Protein AF-A0A1G7K5I8-F1 (afdb_monomer_lite)

Sequence (123 aa):
MSKSHCKYGHPMTAENTRVVHPRGHKYPWRQCRTCMDLTADEVADIEAKMEAGSSISDLGLGFAKGMGFETYRKENPGWSGRIEALSVINADKKKAAGMARGRQTRTHCRQGHELTPETFARA

Foldseek 3Di:
DDDQADPVRHGQDPVQWDWDDDPPDPGTDIDGCVQAAADPVLLVLLVVCLVVLHAPVRSPDDPNPVNSVVVVCVVCVVSVVVSVVSNVVSVVVVVVVVVVVVVVPDQADPVGHGDDPVNVPPD

Organism: NCBI:txid1419277

Radius of gyration: 22.75 Å; chains: 1; bounding box: 55×32×60 Å

pLDDT: mean 88.53, std 9.96, range [47.16, 97.25]

Structure (mmCIF, N/CA/C/O backbone):
data_AF-A0A1G7K5I8-F1
#
_entry.id   AF-A0A1G7K5I8-F1
#
loop_
_atom_site.group_PDB
_atom_site.id
_atom_site.type_symbol
_atom_site.label_atom_id
_atom_site.label_alt_id
_atom_site.label_comp_id
_atom_site.label_asym_id
_atom_site.label_entity_id
_atom_site.label_seq_id
_atom_site.pdbx_PDB_ins_code
_atom_site.Cartn_x
_atom_site.Cartn_y
_atom_site.Cartn_z
_atom_site.occupancy
_atom_site.B_iso_or_equiv
_atom_site.auth_seq_id
_atom_site.auth_comp_id
_atom_site.auth_asym_id
_atom_site.auth_atom_id
_atom_site.pdbx_PDB_model_num
ATOM 1 N N . MET A 1 1 ? -28.161 9.874 17.859 1.00 57.66 1 MET A N 1
ATOM 2 C CA . MET A 1 1 ? -28.102 8.396 17.849 1.00 57.66 1 MET A CA 1
ATOM 3 C C . MET A 1 1 ? -26.871 7.955 17.074 1.00 57.66 1 MET A C 1
ATOM 5 O O . MET A 1 1 ? -26.653 8.446 15.971 1.00 57.66 1 MET A O 1
ATOM 9 N N . SER A 1 2 ? -26.029 7.105 17.658 1.00 73.56 2 SER A N 1
ATOM 10 C CA . SER A 1 2 ? -24.878 6.511 16.971 1.00 73.56 2 SER A CA 1
ATOM 11 C C . SER A 1 2 ? -25.369 5.527 15.904 1.00 73.56 2 SER A C 1
ATOM 13 O O . SER A 1 2 ? -26.270 4.732 16.152 1.00 73.56 2 SER A O 1
ATOM 15 N N . LYS A 1 3 ? -24.798 5.583 14.695 1.00 83.31 3 LYS A N 1
ATOM 16 C CA . LYS A 1 3 ? -25.110 4.603 13.644 1.00 83.31 3 LYS A CA 1
ATOM 17 C C . LYS A 1 3 ? -24.681 3.208 14.112 1.00 83.31 3 LYS A C 1
ATOM 19 O O . LYS A 1 3 ? -23.524 3.033 14.503 1.00 83.31 3 LYS A O 1
ATOM 24 N N . SER A 1 4 ? -25.601 2.246 14.048 1.00 93.06 4 SER A N 1
ATOM 25 C CA . SER A 1 4 ? -25.351 0.838 14.385 1.00 93.06 4 SER A CA 1
ATOM 26 C C . SER A 1 4 ? -24.540 0.112 13.313 1.00 93.06 4 SER A C 1
ATOM 28 O O . SER A 1 4 ? -23.832 -0.836 13.633 1.00 93.06 4 SER A O 1
ATOM 30 N N . HIS A 1 5 ? -24.582 0.591 12.066 1.00 94.25 5 HIS A N 1
ATOM 31 C CA . HIS A 1 5 ? -23.889 -0.014 10.930 1.00 94.25 5 HIS A CA 1
ATOM 32 C C . HIS A 1 5 ? -23.101 1.021 10.118 1.00 94.25 5 HIS A C 1
ATOM 34 O O . HIS A 1 5 ? -23.407 2.220 10.121 1.00 94.25 5 HIS A O 1
ATOM 40 N N . CYS A 1 6 ? -22.063 0.560 9.421 1.00 93.31 6 CYS A N 1
ATOM 41 C CA . CYS A 1 6 ? -21.330 1.366 8.451 1.00 93.31 6 CYS A CA 1
ATOM 42 C C . CYS A 1 6 ? -22.108 1.491 7.126 1.00 93.31 6 CYS A C 1
ATOM 44 O O . CYS A 1 6 ? -23.149 0.864 6.940 1.00 93.31 6 CYS A O 1
ATOM 46 N N . LYS A 1 7 ? -21.592 2.283 6.172 1.00 90.44 7 LYS A N 1
ATOM 47 C CA . LYS A 1 7 ? -22.211 2.443 4.838 1.00 90.44 7 LYS A CA 1
ATOM 48 C C . LYS A 1 7 ? -22.350 1.112 4.076 1.00 90.44 7 LYS A C 1
ATOM 50 O O . LYS A 1 7 ? -23.220 0.998 3.225 1.00 90.44 7 LYS A O 1
ATOM 55 N N . TYR A 1 8 ? -21.511 0.131 4.398 1.00 90.44 8 TYR A N 1
ATOM 56 C CA . TYR A 1 8 ? -21.479 -1.194 3.775 1.00 90.44 8 TYR A CA 1
ATOM 57 C C . TYR A 1 8 ? -22.221 -2.263 4.591 1.00 90.44 8 TYR A C 1
ATOM 59 O O . TYR A 1 8 ? -22.106 -3.442 4.292 1.00 90.44 8 TYR A O 1
ATOM 67 N N . GLY A 1 9 ? -22.955 -1.875 5.639 1.00 93.50 9 GLY A N 1
ATOM 68 C CA . GLY A 1 9 ? -23.752 -2.810 6.437 1.00 93.50 9 GLY A CA 1
ATOM 69 C C . GLY A 1 9 ? -22.989 -3.565 7.529 1.00 93.50 9 GLY A C 1
ATOM 70 O O . GLY A 1 9 ? -23.597 -4.373 8.217 1.00 93.50 9 GLY A O 1
ATOM 71 N N . HIS A 1 10 ? -21.698 -3.299 7.760 1.00 94.25 10 HIS A N 1
ATOM 72 C CA . HIS A 1 10 ? -20.975 -3.924 8.876 1.00 94.25 10 HIS A CA 1
ATOM 73 C C . HIS A 1 10 ? -21.405 -3.335 10.226 1.00 94.25 10 HIS A C 1
ATOM 75 O O . HIS A 1 10 ? -21.516 -2.105 10.333 1.00 94.25 10 HIS A O 1
ATOM 81 N N . PRO A 1 11 ? -21.584 -4.165 11.268 1.00 95.44 11 PRO A N 1
ATOM 82 C CA . PRO A 1 11 ? -21.937 -3.688 12.598 1.00 95.44 11 PRO A CA 1
ATOM 83 C C . PRO A 1 11 ? -20.793 -2.854 13.187 1.00 95.44 11 PRO A C 1
ATOM 85 O O . PRO A 1 11 ? -19.633 -3.266 13.197 1.00 95.44 11 PRO A O 1
ATOM 88 N N . MET A 1 12 ? -21.121 -1.662 13.682 1.00 93.25 12 MET A N 1
ATOM 89 C CA . MET A 1 12 ? -20.183 -0.718 14.294 1.00 93.25 12 MET A CA 1
ATOM 90 C C . MET A 1 12 ? -20.068 -0.968 15.807 1.00 93.25 12 MET A C 1
ATOM 92 O O . MET A 1 12 ? -20.485 -0.127 16.613 1.00 93.25 12 MET A O 1
ATOM 96 N N . THR A 1 13 ? -19.509 -2.122 16.183 1.00 94.62 13 THR A N 1
ATOM 97 C CA . THR A 1 13 ? -19.206 -2.497 17.580 1.00 94.62 13 THR A CA 1
ATOM 98 C C . THR A 1 13 ? -17.938 -1.803 18.089 1.00 94.62 13 THR A C 1
ATOM 100 O O . THR A 1 13 ? -17.247 -1.142 17.311 1.00 94.62 13 THR A O 1
ATOM 103 N N . ALA A 1 14 ? -17.613 -1.918 19.379 1.00 90.94 14 ALA A N 1
ATOM 104 C CA . ALA A 1 14 ? -16.374 -1.352 19.921 1.00 90.94 14 ALA A CA 1
ATOM 105 C C . ALA A 1 14 ? -15.127 -1.965 19.253 1.00 90.94 14 ALA A C 1
ATOM 107 O O . ALA A 1 14 ? -14.165 -1.262 18.965 1.00 90.94 14 ALA A O 1
ATOM 108 N N . GLU A 1 15 ? -15.193 -3.249 18.909 1.00 92.44 15 GLU A N 1
ATOM 109 C CA . GLU A 1 15 ? -14.116 -4.020 18.289 1.00 92.44 15 GLU A CA 1
ATOM 110 C C . GLU A 1 15 ? -13.955 -3.675 16.807 1.00 92.44 15 GLU A C 1
ATOM 112 O O . GLU A 1 15 ? -12.831 -3.630 16.315 1.00 92.44 15 GLU A O 1
ATOM 117 N N . ASN A 1 16 ? -15.063 -3.392 16.105 1.00 92.44 16 ASN A N 1
ATOM 118 C CA . ASN A 1 16 ? -15.084 -3.081 14.671 1.00 92.44 16 ASN A CA 1
ATOM 119 C C . ASN A 1 16 ? -15.087 -1.572 14.358 1.00 92.44 16 ASN A C 1
ATOM 121 O O . ASN A 1 16 ? -15.275 -1.155 13.211 1.00 92.44 16 ASN A O 1
ATOM 125 N N . THR A 1 17 ? -14.892 -0.726 15.368 1.00 92.81 17 THR A N 1
ATOM 126 C CA . THR A 1 17 ? -14.868 0.725 15.187 1.00 92.81 17 THR A CA 1
ATOM 127 C C . THR A 1 17 ? -13.541 1.301 15.640 1.00 92.81 17 THR A C 1
ATOM 129 O O . THR A 1 17 ? -13.181 1.218 16.807 1.00 92.81 17 THR A O 1
ATOM 132 N N . ARG A 1 18 ? -12.860 2.001 14.736 1.00 90.12 18 ARG A N 1
ATOM 133 C CA . ARG A 1 18 ? -11.754 2.893 15.079 1.00 90.12 18 ARG A CA 1
ATOM 134 C C . ARG A 1 18 ? -12.260 4.333 15.116 1.00 90.12 18 ARG A C 1
ATOM 136 O O . ARG A 1 18 ? -12.904 4.790 14.173 1.00 90.12 18 ARG A O 1
ATOM 143 N N . VAL A 1 19 ? -11.976 5.062 16.190 1.00 91.12 19 VAL A N 1
ATOM 144 C CA . VAL A 1 19 ? -12.198 6.514 16.237 1.00 91.12 19 VAL A CA 1
ATOM 145 C C . VAL A 1 19 ? -10.912 7.180 15.780 1.00 91.12 19 VAL A C 1
ATOM 147 O O . VAL A 1 19 ? -9.872 6.987 16.400 1.00 91.12 19 VAL A O 1
ATOM 150 N N . VAL A 1 20 ? -10.965 7.939 14.689 1.00 89.12 20 VAL A N 1
ATOM 151 C CA . VAL A 1 20 ? -9.799 8.688 14.210 1.00 89.12 20 VAL A CA 1
ATOM 152 C C . VAL A 1 20 ? -10.097 10.179 14.216 1.00 89.12 20 VAL A C 1
ATOM 154 O O . VAL A 1 20 ? -11.240 10.599 14.024 1.00 89.12 20 VAL A O 1
ATOM 157 N N . HIS A 1 21 ? -9.052 10.971 14.438 1.00 90.75 21 HIS A N 1
ATOM 158 C CA . HIS A 1 21 ? -9.111 12.425 14.430 1.00 90.75 21 HIS A CA 1
ATOM 159 C C . HIS A 1 21 ? -8.275 12.942 13.253 1.00 90.75 21 HIS A C 1
ATOM 161 O O . HIS A 1 21 ? -7.051 13.043 13.356 1.00 90.75 21 HIS A O 1
ATOM 167 N N . PRO A 1 22 ? -8.897 13.197 12.097 1.00 84.88 22 PRO A N 1
ATOM 168 C CA . PRO A 1 22 ? -8.177 13.634 10.912 1.00 84.88 22 PRO A CA 1
ATOM 169 C C . PRO A 1 22 ? -7.585 15.018 11.134 1.00 84.88 22 PRO A C 1
ATOM 171 O O . PRO A 1 22 ? -8.193 15.878 11.775 1.00 84.88 22 PRO A O 1
ATOM 174 N N . ARG A 1 23 ? -6.412 15.259 10.550 1.00 86.69 23 ARG A N 1
ATOM 175 C CA . ARG A 1 23 ? -5.774 16.572 10.615 1.00 86.69 23 ARG A CA 1
ATOM 176 C C . ARG A 1 23 ? -6.694 17.628 9.991 1.00 86.69 23 ARG A C 1
ATOM 178 O O . ARG A 1 23 ? -7.147 17.459 8.865 1.00 86.69 23 ARG A O 1
ATOM 185 N N . GLY A 1 24 ? -6.949 18.709 10.725 1.00 89.12 24 GLY A N 1
ATOM 186 C CA . GLY A 1 24 ? -7.784 19.824 10.263 1.00 89.12 24 GLY A CA 1
ATOM 187 C C . GLY A 1 24 ? -9.290 19.643 10.473 1.00 89.12 24 GLY A C 1
ATOM 188 O O . GLY A 1 24 ? -10.050 20.558 10.170 1.00 89.12 24 GLY A O 1
ATOM 189 N N . HIS A 1 25 ? -9.739 18.516 11.028 1.00 91.31 25 HIS A N 1
ATOM 190 C CA . HIS A 1 25 ? -11.135 18.344 11.421 1.00 91.31 25 HIS A CA 1
ATOM 191 C C . HIS A 1 25 ? -11.323 18.662 12.903 1.00 91.31 25 HIS A C 1
ATOM 193 O O . HIS A 1 25 ? -10.520 18.262 13.730 1.00 91.31 25 HIS A O 1
ATOM 199 N N . LYS A 1 26 ? -12.406 19.374 13.241 1.00 93.50 26 LYS A N 1
ATOM 200 C CA . LYS A 1 26 ? -12.745 19.727 14.633 1.00 93.50 26 LYS A CA 1
ATOM 201 C C . LYS A 1 26 ? -13.224 18.524 15.456 1.00 93.50 26 LYS A C 1
ATOM 203 O O . LYS A 1 26 ? -13.110 18.526 16.678 1.00 93.50 26 LYS A O 1
ATOM 208 N N . TYR A 1 27 ? -13.803 17.524 14.794 1.00 91.06 27 TYR A N 1
ATOM 209 C CA . TYR A 1 27 ? -14.460 16.396 15.446 1.00 91.06 27 TYR A CA 1
ATOM 210 C C . TYR A 1 27 ? -13.909 15.067 14.927 1.00 91.06 27 TYR A C 1
ATOM 212 O O . TYR A 1 27 ? -13.694 14.934 13.717 1.00 91.06 27 TYR A O 1
ATOM 220 N N . PRO A 1 28 ? -13.720 14.072 15.813 1.00 90.81 28 PRO A N 1
ATOM 221 C CA . PRO A 1 28 ? -13.323 12.741 15.394 1.00 90.81 28 PRO A CA 1
ATOM 222 C C . PRO A 1 28 ? -14.465 12.046 14.647 1.00 90.81 28 PRO A C 1
ATOM 224 O O . PRO A 1 28 ? -15.646 12.294 14.903 1.00 90.81 28 PRO A O 1
ATOM 227 N N . TRP A 1 29 ? -14.116 11.122 13.756 1.00 89.62 29 TRP A N 1
ATOM 228 C CA . TRP A 1 29 ? -15.084 10.279 13.061 1.00 89.62 29 TRP A CA 1
ATOM 229 C C . TRP A 1 29 ? -14.841 8.792 13.332 1.00 89.62 29 TRP A C 1
ATOM 231 O O . TRP A 1 29 ? -13.754 8.372 13.735 1.00 89.62 29 TRP A O 1
ATOM 241 N N . ARG A 1 30 ? -15.882 7.983 13.116 1.00 90.31 30 ARG A N 1
ATOM 242 C CA . ARG A 1 30 ? -15.846 6.525 13.277 1.00 90.31 30 ARG A CA 1
ATOM 243 C C . ARG A 1 30 ? -15.530 5.861 11.940 1.00 90.31 30 ARG A C 1
ATOM 245 O O . ARG A 1 30 ? -16.238 6.085 10.960 1.00 90.31 30 ARG A O 1
ATOM 252 N N . GLN A 1 31 ? -14.506 5.022 11.920 1.00 91.12 31 GLN A N 1
ATOM 253 C CA . GLN A 1 31 ? -14.127 4.175 10.796 1.00 91.12 31 GLN A CA 1
ATOM 254 C C . GLN A 1 31 ? -14.435 2.714 11.119 1.00 91.12 31 GLN A C 1
ATOM 256 O O . GLN A 1 31 ? -14.188 2.252 12.231 1.00 91.12 31 GLN A O 1
ATOM 261 N N . CYS A 1 32 ? -14.985 1.997 10.142 1.00 94.19 32 CYS A N 1
ATOM 262 C CA . CYS A 1 32 ? -15.238 0.565 10.253 1.00 94.19 32 CYS A CA 1
ATOM 263 C C . CYS A 1 32 ? -13.945 -0.194 9.960 1.00 94.19 32 CYS A C 1
ATOM 265 O O . CYS A 1 32 ? -13.393 -0.041 8.871 1.00 94.19 32 CYS A O 1
ATOM 267 N N . ARG A 1 33 ? -13.484 -1.012 10.906 1.00 92.56 33 ARG A N 1
ATOM 268 C CA . ARG A 1 33 ? -12.232 -1.761 10.763 1.00 92.56 33 ARG A CA 1
ATOM 269 C C . ARG A 1 33 ? -12.322 -2.815 9.672 1.00 92.56 33 ARG A C 1
ATOM 271 O O . ARG A 1 33 ? -11.429 -2.865 8.846 1.00 92.56 33 ARG A O 1
ATOM 278 N N . THR A 1 34 ? -13.437 -3.536 9.545 1.00 93.44 34 THR A N 1
ATOM 279 C CA . THR A 1 34 ? -13.641 -4.505 8.448 1.00 93.44 34 THR A CA 1
ATOM 280 C C . THR A 1 34 ? -13.440 -3.887 7.059 1.00 93.44 34 THR A C 1
ATOM 282 O O . THR A 1 34 ? -12.911 -4.525 6.156 1.00 93.44 34 THR A O 1
ATOM 285 N N . CYS A 1 35 ? -13.858 -2.632 6.870 1.00 91.75 35 CYS A N 1
ATOM 286 C CA . CYS A 1 35 ? -13.704 -1.942 5.589 1.00 91.75 35 CYS A CA 1
ATOM 287 C C . CYS A 1 35 ? -12.279 -1.447 5.330 1.00 91.75 35 CYS A C 1
ATOM 289 O O . CYS A 1 35 ? -11.896 -1.304 4.171 1.00 91.75 35 CYS A O 1
ATOM 291 N N . MET A 1 36 ? -11.557 -1.092 6.390 1.00 91.94 36 MET A N 1
ATOM 292 C CA . MET A 1 36 ? -10.316 -0.328 6.302 1.00 91.94 36 MET A CA 1
ATOM 293 C C . MET A 1 36 ? -9.110 -1.238 6.512 1.00 91.94 36 MET A C 1
ATOM 295 O O . MET A 1 36 ? -8.205 -1.225 5.691 1.00 91.94 36 MET A O 1
ATOM 299 N N . ASP A 1 37 ? -9.107 -2.048 7.566 1.00 93.38 37 ASP A N 1
ATOM 300 C CA . ASP A 1 37 ? -7.977 -2.895 7.943 1.00 93.38 37 ASP A CA 1
ATOM 301 C C . ASP A 1 37 ? -7.682 -3.896 6.818 1.00 93.38 37 ASP A C 1
ATOM 303 O O . ASP A 1 37 ? -8.601 -4.489 6.244 1.00 93.38 37 ASP A O 1
ATOM 307 N N . LEU A 1 38 ? -6.401 -4.058 6.487 1.00 93.44 38 LEU A N 1
ATOM 308 C CA . LEU A 1 38 ? -5.960 -5.069 5.532 1.00 93.44 38 LEU A CA 1
ATOM 309 C C . LEU A 1 38 ? -5.997 -6.445 6.199 1.00 93.44 38 LEU A C 1
ATOM 311 O O . LEU A 1 38 ? -5.540 -6.600 7.334 1.00 93.44 38 LEU A O 1
ATOM 315 N N . THR A 1 39 ? -6.542 -7.437 5.502 1.00 93.75 39 THR A N 1
ATOM 316 C CA . THR A 1 39 ? -6.441 -8.836 5.928 1.00 93.75 39 THR A CA 1
ATOM 317 C C . THR A 1 39 ? -5.037 -9.371 5.656 1.00 93.75 39 THR A C 1
ATOM 319 O O . THR A 1 39 ? -4.283 -8.800 4.869 1.00 93.75 39 THR A O 1
ATOM 322 N N . ALA A 1 40 ? -4.675 -10.487 6.292 1.00 94.25 40 ALA A N 1
ATOM 323 C CA . ALA A 1 40 ? -3.395 -11.144 6.029 1.00 94.25 40 ALA A CA 1
ATOM 324 C C . ALA A 1 40 ? -3.246 -11.537 4.547 1.00 94.25 40 ALA A C 1
ATOM 326 O O . ALA A 1 40 ? -2.181 -11.329 3.970 1.00 94.25 40 ALA A O 1
ATOM 327 N N . ASP A 1 41 ? -4.327 -12.014 3.923 1.00 94.94 41 ASP A N 1
ATOM 328 C CA . ASP A 1 41 ? -4.344 -12.368 2.500 1.00 94.94 41 ASP A CA 1
ATOM 329 C C . ASP A 1 41 ? -4.122 -11.138 1.609 1.00 94.94 41 ASP A C 1
ATOM 331 O O . ASP A 1 41 ? -3.302 -11.173 0.699 1.00 94.94 41 ASP A O 1
ATOM 335 N N . GLU A 1 42 ? -4.778 -10.010 1.910 1.00 94.50 42 GLU A N 1
ATOM 336 C CA . GLU A 1 42 ? -4.570 -8.760 1.168 1.00 94.50 42 GLU A CA 1
ATOM 337 C C . GLU A 1 42 ? -3.129 -8.249 1.310 1.00 94.50 42 GLU A C 1
ATOM 339 O O . GLU A 1 42 ? -2.565 -7.722 0.352 1.00 94.50 42 GLU A O 1
ATOM 344 N N . VAL A 1 43 ? -2.518 -8.401 2.490 1.00 96.38 43 VAL A N 1
ATOM 345 C CA . VAL A 1 43 ? -1.106 -8.051 2.701 1.00 96.38 43 VAL A CA 1
ATOM 346 C C . VAL A 1 43 ? -0.200 -8.953 1.865 1.00 96.38 43 VAL A C 1
ATOM 348 O O . VAL A 1 43 ? 0.676 -8.436 1.173 1.00 96.38 43 VAL A O 1
ATOM 351 N N . ALA A 1 44 ? -0.433 -10.267 1.864 1.00 96.56 44 ALA A N 1
ATOM 352 C CA . ALA A 1 44 ? 0.330 -11.214 1.052 1.00 96.56 44 ALA A CA 1
ATOM 353 C C . ALA A 1 44 ? 0.197 -10.917 -0.455 1.00 96.56 44 ALA A C 1
ATOM 355 O O . ALA A 1 44 ? 1.196 -10.897 -1.176 1.00 96.56 44 ALA A O 1
ATOM 356 N N . ASP A 1 45 ? -1.008 -10.591 -0.924 1.00 95.94 45 ASP A N 1
ATOM 357 C CA . ASP A 1 45 ? -1.257 -10.198 -2.313 1.00 95.94 45 ASP A CA 1
ATOM 358 C C . ASP A 1 45 ? -0.525 -8.904 -2.692 1.00 95.94 45 ASP A C 1
ATOM 360 O O . ASP A 1 45 ? 0.020 -8.783 -3.795 1.00 95.94 45 ASP A O 1
ATOM 364 N N . ILE A 1 46 ? -0.504 -7.916 -1.791 1.00 96.25 46 ILE A N 1
ATOM 365 C CA . ILE A 1 46 ? 0.246 -6.671 -1.989 1.00 96.25 46 ILE A CA 1
ATOM 366 C C . ILE A 1 46 ? 1.737 -6.977 -2.118 1.00 96.25 46 ILE A C 1
ATOM 368 O O . ILE A 1 46 ? 2.381 -6.476 -3.039 1.00 96.25 46 ILE A O 1
ATOM 372 N N . GLU A 1 47 ? 2.284 -7.797 -1.225 1.00 96.81 47 GLU A N 1
ATOM 373 C CA . GLU A 1 47 ? 3.693 -8.187 -1.255 1.00 96.81 47 GLU A CA 1
ATOM 374 C C . GLU A 1 47 ? 4.052 -8.881 -2.567 1.00 96.81 47 GLU A C 1
ATOM 376 O O . GLU A 1 47 ? 4.966 -8.430 -3.259 1.00 96.81 47 GLU A O 1
A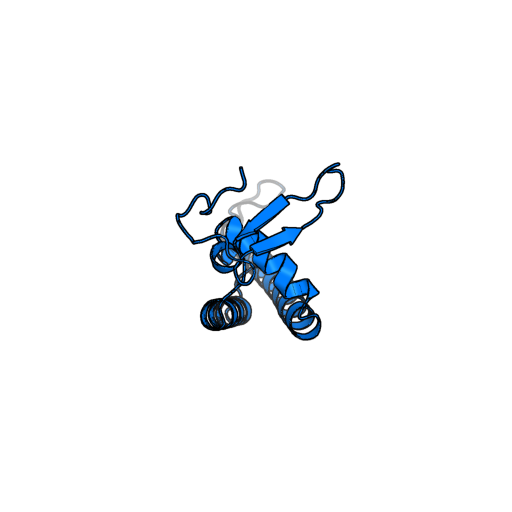TOM 381 N N . ALA A 1 48 ? 3.273 -9.888 -2.966 1.00 96.81 48 ALA A N 1
ATOM 382 C CA . ALA A 1 48 ? 3.481 -10.614 -4.213 1.00 96.81 48 ALA A CA 1
ATOM 383 C C . ALA A 1 48 ? 3.447 -9.679 -5.435 1.00 96.81 48 ALA A C 1
ATOM 385 O O . ALA A 1 48 ? 4.302 -9.762 -6.320 1.00 96.81 48 ALA A O 1
ATOM 386 N N . LYS A 1 49 ? 2.501 -8.729 -5.482 1.00 96.31 49 LYS A N 1
ATOM 387 C CA . LYS A 1 49 ? 2.425 -7.732 -6.565 1.00 96.31 49 LYS A CA 1
ATOM 388 C C . LYS A 1 49 ? 3.640 -6.809 -6.592 1.00 96.31 49 LYS A C 1
ATOM 390 O O . LYS A 1 49 ? 4.145 -6.505 -7.677 1.00 96.31 49 LYS A O 1
ATOM 395 N N . MET A 1 50 ? 4.092 -6.343 -5.430 1.00 96.88 50 MET A N 1
ATOM 396 C CA . MET A 1 50 ? 5.258 -5.463 -5.324 1.00 96.88 50 MET A CA 1
ATOM 397 C C . MET A 1 50 ? 6.542 -6.199 -5.719 1.00 96.88 50 MET A C 1
ATOM 399 O O . MET A 1 50 ? 7.353 -5.650 -6.461 1.00 96.88 50 MET A O 1
ATOM 403 N N . GLU A 1 51 ? 6.705 -7.456 -5.311 1.00 95.75 51 GLU A N 1
ATOM 404 C CA . GLU A 1 51 ? 7.830 -8.306 -5.721 1.00 95.75 51 GLU A CA 1
ATOM 405 C C . GLU A 1 51 ? 7.815 -8.594 -7.230 1.00 95.75 51 GLU A C 1
ATOM 407 O O . GLU A 1 51 ? 8.862 -8.566 -7.879 1.00 95.75 51 GLU A O 1
ATOM 412 N N . ALA A 1 52 ? 6.628 -8.752 -7.823 1.00 95.50 52 ALA A N 1
ATOM 413 C CA . ALA A 1 52 ? 6.448 -8.917 -9.266 1.00 95.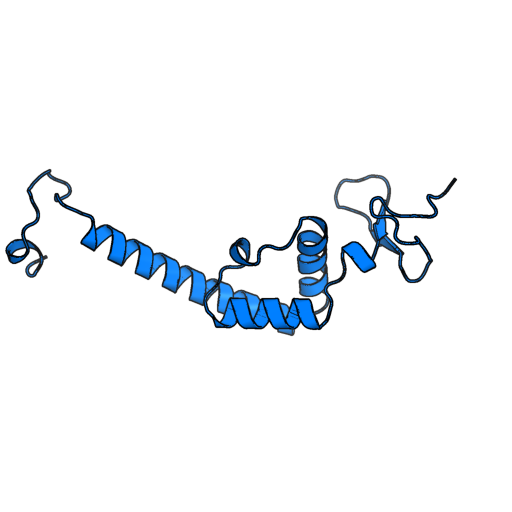50 52 ALA A CA 1
ATOM 414 C C . ALA A 1 52 ? 6.740 -7.648 -10.094 1.00 95.50 52 ALA A C 1
ATOM 416 O O . ALA A 1 52 ? 6.709 -7.693 -11.325 1.00 95.50 52 ALA A O 1
ATOM 417 N N . GLY A 1 53 ? 7.030 -6.511 -9.457 1.00 94.88 53 GLY A N 1
ATOM 418 C CA . GLY A 1 53 ? 7.372 -5.273 -10.157 1.00 94.88 53 GLY A CA 1
ATOM 419 C C . GLY A 1 53 ? 6.240 -4.248 -10.264 1.00 94.88 53 GLY A C 1
ATOM 420 O O . GLY A 1 53 ? 6.402 -3.243 -10.960 1.00 94.88 53 GLY A O 1
ATOM 421 N N . SER A 1 54 ? 5.100 -4.478 -9.607 1.00 94.38 54 SER A N 1
ATOM 422 C CA . SER A 1 54 ? 3.972 -3.536 -9.625 1.00 94.38 54 SER A CA 1
ATOM 423 C C . SER A 1 54 ? 4.306 -2.254 -8.861 1.00 94.38 54 SER A C 1
ATOM 425 O O . SER A 1 54 ? 5.125 -2.252 -7.938 1.00 94.38 54 SER A O 1
ATOM 427 N N . SER A 1 55 ? 3.665 -1.142 -9.227 1.00 92.81 55 SER A N 1
ATOM 428 C CA . SER A 1 55 ? 3.707 0.072 -8.407 1.00 92.81 55 SER A CA 1
ATOM 429 C C . SER A 1 55 ? 2.584 0.077 -7.368 1.00 92.81 55 SER A C 1
ATOM 431 O O . SER A 1 55 ? 1.580 -0.614 -7.530 1.00 92.81 55 SER A O 1
ATOM 433 N N . ILE A 1 56 ? 2.708 0.915 -6.334 1.00 90.81 56 ILE A N 1
ATOM 434 C CA . ILE A 1 56 ? 1.649 1.102 -5.325 1.00 90.81 56 ILE A CA 1
ATOM 435 C C . ILE A 1 56 ? 0.320 1.506 -5.988 1.00 90.81 56 ILE A C 1
ATOM 437 O O . ILE A 1 56 ? -0.744 1.032 -5.596 1.00 90.81 56 ILE A O 1
ATOM 441 N N . SER A 1 57 ? 0.371 2.333 -7.037 1.00 88.69 57 SER A N 1
ATOM 442 C CA . SER A 1 57 ? -0.813 2.733 -7.807 1.00 88.69 57 SER A CA 1
ATOM 443 C C . SER A 1 57 ? -1.461 1.573 -8.573 1.00 88.69 57 SER A C 1
ATOM 445 O O . SER A 1 57 ? -2.660 1.619 -8.829 1.00 88.69 57 SER A O 1
ATOM 447 N N . ASP A 1 58 ? -0.6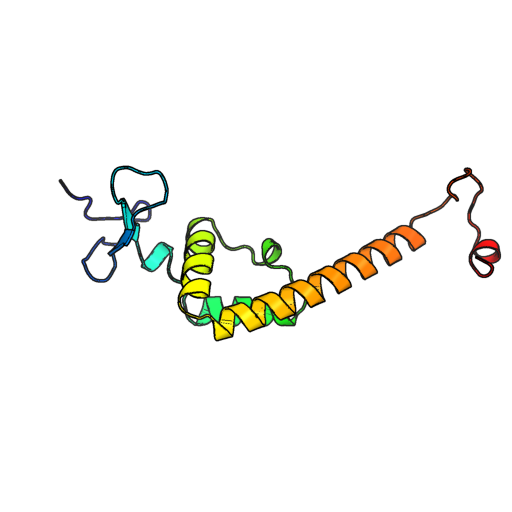95 0.529 -8.904 1.00 90.25 58 ASP A N 1
ATOM 448 C CA . ASP A 1 58 ? -1.170 -0.655 -9.631 1.00 90.25 58 ASP A CA 1
ATOM 449 C C . ASP A 1 58 ? -1.777 -1.720 -8.685 1.00 90.25 58 ASP A C 1
ATOM 451 O O . ASP A 1 58 ? -2.309 -2.729 -9.145 1.00 90.25 58 ASP A O 1
ATOM 455 N N . LEU A 1 59 ? -1.744 -1.514 -7.357 1.00 90.88 59 LEU A N 1
ATOM 456 C CA . LEU A 1 59 ? -2.272 -2.486 -6.386 1.00 90.88 59 LEU A CA 1
ATOM 457 C C . LEU A 1 59 ? -3.795 -2.667 -6.476 1.00 90.88 59 LEU A C 1
ATOM 459 O O . LEU A 1 59 ? -4.305 -3.719 -6.083 1.00 90.88 59 LEU A O 1
ATOM 463 N N . GLY A 1 60 ? -4.511 -1.674 -7.016 1.00 90.62 60 GLY A N 1
ATOM 464 C CA . GLY A 1 60 ? -5.963 -1.733 -7.210 1.00 90.62 60 GLY A CA 1
ATOM 465 C C . GLY A 1 60 ? -6.764 -1.678 -5.906 1.00 90.62 60 GLY A C 1
ATOM 466 O O . GLY A 1 60 ? -7.898 -2.148 -5.860 1.00 90.62 60 GLY A O 1
ATOM 467 N N . LEU A 1 61 ? -6.185 -1.124 -4.836 1.00 89.44 61 LEU A N 1
ATOM 468 C CA . LEU A 1 61 ? -6.872 -0.986 -3.555 1.00 89.44 61 LEU A CA 1
ATOM 469 C C . LEU A 1 61 ? -8.028 0.014 -3.692 1.00 89.44 61 LEU A C 1
ATOM 471 O O . LEU A 1 61 ? -7.828 1.173 -4.056 1.00 89.44 61 LEU A O 1
ATOM 475 N N . GLY A 1 62 ? -9.248 -0.421 -3.369 1.00 88.56 62 GLY A N 1
ATOM 476 C CA . GLY A 1 62 ? -10.392 0.485 -3.270 1.00 88.56 62 GLY A CA 1
ATOM 477 C C . GLY A 1 62 ? -10.164 1.558 -2.197 1.00 88.56 62 GLY A C 1
ATOM 478 O O . GLY A 1 62 ? -9.381 1.357 -1.273 1.00 88.56 62 GLY A O 1
ATOM 479 N N . PHE A 1 63 ? -10.878 2.688 -2.269 1.00 86.69 63 PHE A N 1
ATOM 480 C CA . PHE A 1 63 ? -10.643 3.855 -1.397 1.00 86.69 63 PHE A CA 1
ATOM 481 C C . PHE A 1 63 ? -10.519 3.518 0.103 1.00 86.69 63 PHE A C 1
ATOM 483 O O . PHE A 1 63 ? -9.602 3.993 0.771 1.00 86.69 63 PHE A O 1
ATOM 490 N N 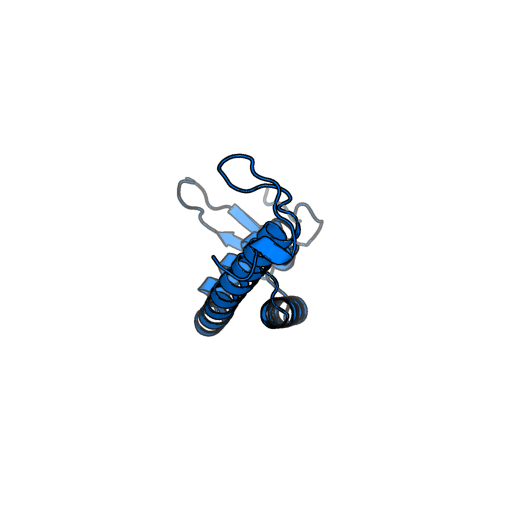. ALA A 1 64 ? -11.415 2.677 0.634 1.00 86.56 64 ALA A N 1
ATOM 491 C CA . ALA A 1 64 ? -11.389 2.284 2.046 1.00 86.56 64 ALA A CA 1
ATOM 492 C C . ALA A 1 64 ? -10.096 1.530 2.413 1.00 86.56 64 ALA A C 1
ATOM 494 O O . ALA A 1 64 ? -9.428 1.875 3.387 1.00 86.56 64 ALA A O 1
ATOM 495 N N . LYS A 1 65 ? -9.696 0.569 1.576 1.00 91.00 65 LYS A N 1
ATOM 496 C CA . LYS A 1 65 ? -8.468 -0.212 1.751 1.00 91.00 65 LYS A CA 1
ATOM 497 C C . LYS A 1 65 ? -7.213 0.613 1.480 1.00 91.00 65 LYS A C 1
ATOM 499 O O . LYS A 1 65 ? -6.216 0.409 2.151 1.00 91.00 65 LYS A O 1
ATOM 504 N N . GLY A 1 66 ? -7.267 1.605 0.590 1.00 90.69 66 GLY A N 1
ATOM 505 C CA . GLY A 1 66 ? -6.174 2.563 0.390 1.00 90.69 66 GLY A CA 1
ATOM 506 C C . GLY A 1 66 ? -5.898 3.409 1.639 1.00 90.69 66 GLY A C 1
ATOM 507 O O . GLY A 1 66 ? -4.752 3.593 2.036 1.00 90.69 66 GLY A O 1
ATOM 508 N N . MET A 1 67 ? -6.947 3.861 2.329 1.00 87.06 67 MET A N 1
ATOM 509 C CA . MET A 1 67 ? -6.795 4.558 3.613 1.00 87.06 67 MET A CA 1
ATOM 510 C C . MET A 1 67 ? -6.294 3.628 4.731 1.00 87.06 67 MET A C 1
ATOM 512 O O . MET A 1 67 ? -5.518 4.040 5.599 1.00 87.06 67 MET A O 1
ATOM 516 N N . GLY A 1 68 ? -6.742 2.374 4.724 1.00 90.88 68 GLY A N 1
ATOM 517 C CA . GLY A 1 68 ? -6.257 1.350 5.642 1.00 90.88 68 GLY A CA 1
ATOM 518 C C . GLY A 1 68 ? -4.809 0.948 5.405 1.00 90.88 68 GLY A C 1
ATOM 519 O O . GLY A 1 68 ? -4.067 0.763 6.360 1.00 90.88 68 GLY A O 1
ATOM 520 N N . PHE A 1 69 ? -4.373 0.910 4.150 1.00 93.94 69 PHE A N 1
ATOM 521 C CA . PHE A 1 69 ? -2.996 0.637 3.757 1.00 93.94 69 PHE A CA 1
ATOM 522 C C . PHE A 1 69 ? -2.017 1.640 4.373 1.00 93.94 69 PHE A C 1
ATOM 524 O O . PHE A 1 69 ? -1.039 1.239 4.994 1.00 93.94 69 PHE A O 1
ATOM 531 N N . GLU A 1 70 ? -2.317 2.939 4.315 1.00 90.94 70 GLU A N 1
ATOM 532 C CA . GLU A 1 70 ? -1.491 3.970 4.966 1.00 90.94 70 GLU A CA 1
ATOM 533 C C . GLU A 1 70 ? -1.441 3.820 6.491 1.00 90.94 70 GLU A C 1
ATOM 535 O O . GLU A 1 70 ? -0.435 4.116 7.138 1.00 90.94 70 GLU A O 1
ATOM 540 N N . THR A 1 71 ? -2.533 3.349 7.085 1.00 91.06 71 THR A N 1
ATOM 541 C CA . THR A 1 71 ? -2.588 3.049 8.517 1.00 91.06 71 THR A CA 1
ATOM 542 C C . THR A 1 71 ? -1.715 1.838 8.844 1.00 91.06 71 THR A C 1
ATOM 544 O O . THR A 1 71 ? -0.883 1.907 9.747 1.00 91.06 71 THR A O 1
ATOM 547 N N . TYR A 1 72 ? -1.838 0.770 8.058 1.00 93.94 72 TYR A N 1
ATOM 548 C CA . TYR A 1 72 ? -1.054 -0.450 8.195 1.00 93.94 72 TYR A CA 1
ATOM 549 C C . TYR A 1 72 ? 0.447 -0.180 8.044 1.00 93.94 72 TYR A C 1
ATOM 551 O O . TYR A 1 72 ? 1.239 -0.687 8.834 1.00 93.94 72 TYR A O 1
ATOM 559 N N . ARG A 1 73 ? 0.851 0.687 7.106 1.00 95.00 73 ARG A N 1
ATOM 560 C CA . ARG A 1 73 ? 2.248 1.127 6.944 1.00 95.00 73 ARG A CA 1
ATOM 561 C C . ARG A 1 73 ? 2.815 1.802 8.186 1.00 95.00 73 ARG A C 1
ATOM 563 O O . ARG A 1 73 ? 3.947 1.523 8.568 1.00 95.00 73 ARG A O 1
ATOM 570 N N . LYS A 1 74 ? 2.031 2.671 8.830 1.00 91.62 74 LYS A N 1
ATOM 571 C CA . LYS A 1 74 ? 2.444 3.359 10.064 1.00 91.62 74 LYS A CA 1
ATOM 572 C C . LYS A 1 74 ? 2.586 2.398 11.239 1.00 91.62 74 LYS A C 1
ATOM 574 O O . LYS A 1 74 ? 3.482 2.571 12.056 1.00 91.62 74 LYS A O 1
ATOM 579 N N . GLU A 1 75 ? 1.701 1.410 11.319 1.00 93.00 75 GLU A N 1
ATOM 580 C CA . GLU A 1 75 ? 1.701 0.397 12.380 1.00 93.00 75 GLU A CA 1
ATOM 581 C C . GLU A 1 75 ? 2.772 -0.685 12.157 1.00 93.00 75 GLU A C 1
ATOM 583 O O . GLU A 1 75 ? 3.235 -1.290 13.119 1.00 93.00 75 GLU A O 1
ATOM 588 N N . ASN A 1 76 ? 3.220 -0.881 10.912 1.00 96.38 76 ASN A N 1
ATOM 589 C CA . ASN A 1 76 ? 4.199 -1.898 10.522 1.00 96.38 76 ASN A CA 1
ATOM 590 C C . ASN A 1 76 ? 5.391 -1.259 9.780 1.00 96.38 76 ASN A C 1
ATOM 592 O O . ASN A 1 76 ? 5.544 -1.447 8.569 1.00 96.38 76 ASN A O 1
ATOM 596 N N . PRO A 1 77 ? 6.273 -0.515 10.475 1.00 95.44 77 PRO A N 1
ATOM 597 C CA . PRO A 1 77 ? 7.335 0.258 9.828 1.00 95.44 77 PRO A CA 1
ATOM 598 C C . PRO A 1 77 ? 8.358 -0.612 9.082 1.00 95.44 77 PRO A C 1
ATOM 600 O O . PRO A 1 77 ? 8.811 -0.227 8.006 1.00 95.44 77 PRO A O 1
ATOM 603 N N . GLY A 1 78 ? 8.691 -1.803 9.597 1.00 97.25 78 GLY A N 1
ATOM 604 C CA . GLY A 1 78 ? 9.600 -2.734 8.911 1.00 97.25 78 GLY A CA 1
ATOM 605 C C . GLY A 1 78 ? 9.025 -3.244 7.587 1.00 97.25 78 GLY A C 1
ATOM 606 O O . GLY A 1 78 ? 9.722 -3.300 6.574 1.00 97.25 78 GLY A O 1
ATOM 607 N N . TRP A 1 79 ? 7.723 -3.533 7.575 1.00 96.31 79 TRP A N 1
ATOM 608 C CA . TRP A 1 79 ? 7.004 -3.890 6.359 1.00 96.31 79 TRP A CA 1
ATOM 609 C C . TRP A 1 79 ? 6.937 -2.713 5.378 1.00 96.31 79 TRP A C 1
ATOM 611 O O . TRP A 1 79 ? 7.291 -2.872 4.210 1.00 96.31 79 TRP A O 1
ATOM 621 N N . SER A 1 80 ? 6.574 -1.515 5.857 1.00 96.69 80 SER A N 1
ATOM 622 C CA . SER A 1 80 ? 6.523 -0.297 5.034 1.00 96.69 80 SER A CA 1
ATOM 623 C C . SER A 1 80 ? 7.861 -0.022 4.352 1.00 96.69 80 SER A C 1
ATOM 625 O O . SER A 1 80 ? 7.886 0.215 3.148 1.00 96.69 80 SER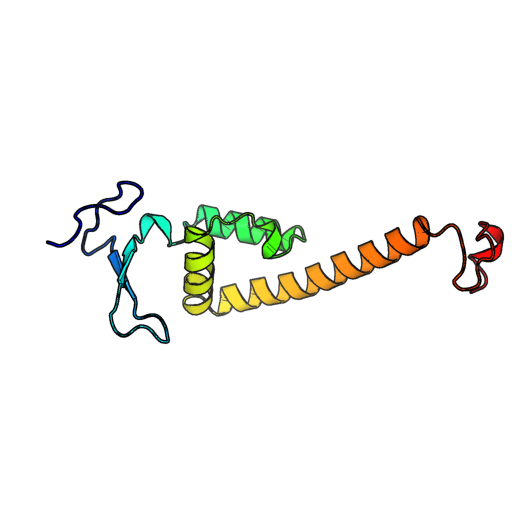 A O 1
ATOM 627 N N . GLY A 1 81 ? 8.975 -0.126 5.086 1.00 96.94 81 GLY A N 1
ATOM 628 C CA . GLY A 1 81 ? 10.314 0.084 4.532 1.00 96.94 81 GLY A CA 1
ATOM 629 C C . GLY A 1 81 ? 10.648 -0.881 3.390 1.00 96.94 81 GLY A C 1
ATOM 630 O O . GLY A 1 81 ? 11.199 -0.465 2.371 1.00 96.94 81 GLY A O 1
ATOM 631 N N . ARG A 1 82 ? 10.250 -2.157 3.501 1.00 96.81 82 ARG A N 1
ATOM 632 C CA . ARG A 1 82 ? 10.423 -3.139 2.417 1.00 96.81 82 ARG A CA 1
ATOM 633 C C . ARG A 1 82 ? 9.597 -2.774 1.182 1.00 96.81 82 ARG A C 1
ATOM 635 O O . ARG A 1 82 ? 10.122 -2.785 0.070 1.00 96.81 82 ARG A O 1
ATOM 642 N N . ILE A 1 83 ? 8.321 -2.439 1.370 1.00 96.69 83 ILE A N 1
ATOM 643 C CA . ILE A 1 83 ? 7.421 -2.059 0.271 1.00 96.69 83 ILE A CA 1
ATOM 644 C C . ILE A 1 83 ? 7.899 -0.772 -0.417 1.00 96.69 83 ILE A C 1
ATOM 646 O O . ILE A 1 83 ? 7.855 -0.678 -1.642 1.00 96.69 83 ILE A O 1
ATOM 650 N N . GLU A 1 84 ? 8.412 0.199 0.340 1.00 95.25 84 GLU A N 1
ATOM 651 C CA . GLU A 1 84 ? 9.019 1.422 -0.199 1.00 95.25 84 GLU A CA 1
ATOM 652 C C . GLU A 1 84 ? 10.253 1.125 -1.048 1.00 95.25 84 GLU A C 1
ATOM 654 O O . GLU A 1 84 ? 10.346 1.613 -2.176 1.00 95.25 84 GLU A O 1
ATOM 659 N N . ALA A 1 85 ? 11.161 0.280 -0.553 1.00 96.31 85 ALA A N 1
ATOM 660 C CA . ALA A 1 85 ? 12.348 -0.123 -1.299 1.00 96.31 85 ALA A CA 1
ATOM 661 C C . ALA A 1 85 ? 11.977 -0.804 -2.628 1.00 96.31 85 ALA A C 1
ATOM 663 O O . ALA A 1 85 ? 12.506 -0.439 -3.681 1.00 96.31 85 ALA A O 1
ATOM 664 N N . LEU A 1 86 ? 11.010 -1.731 -2.606 1.00 96.25 86 LEU A N 1
ATOM 665 C CA . LEU A 1 86 ? 10.477 -2.355 -3.821 1.00 96.25 86 LEU A CA 1
ATOM 666 C C . LEU A 1 86 ? 9.844 -1.320 -4.757 1.00 96.25 86 LEU A C 1
ATOM 668 O O . LEU A 1 86 ? 10.088 -1.349 -5.960 1.00 96.25 86 LEU A O 1
ATOM 672 N N . SER A 1 87 ? 9.081 -0.365 -4.221 1.00 95.31 87 SER A N 1
ATOM 673 C CA . SER A 1 87 ? 8.445 0.683 -5.023 1.00 95.31 87 SER A CA 1
ATOM 674 C C . SER A 1 87 ? 9.462 1.539 -5.780 1.00 95.31 87 SER A C 1
ATOM 676 O O . SER A 1 87 ? 9.207 1.889 -6.932 1.00 95.31 87 SER A O 1
ATOM 678 N N . VAL A 1 88 ? 10.598 1.878 -5.163 1.00 95.38 88 VAL A N 1
ATOM 679 C CA . VAL A 1 88 ? 11.674 2.640 -5.821 1.00 95.38 88 VAL A CA 1
ATOM 680 C C . VAL A 1 88 ? 12.287 1.823 -6.959 1.00 95.38 88 VAL A C 1
ATOM 682 O O . VAL A 1 88 ? 12.339 2.293 -8.095 1.00 95.38 88 VAL A O 1
ATOM 685 N N . ILE A 1 89 ? 12.647 0.564 -6.691 1.00 96.06 89 ILE A N 1
ATOM 686 C CA . ILE A 1 89 ? 13.200 -0.353 -7.701 1.00 96.06 89 ILE A CA 1
ATOM 687 C C . ILE A 1 89 ? 12.233 -0.509 -8.886 1.00 96.06 89 ILE A C 1
ATOM 689 O O . ILE A 1 89 ? 12.638 -0.479 -10.051 1.00 96.06 89 ILE A O 1
ATOM 693 N N . ASN A 1 90 ? 10.941 -0.660 -8.603 1.00 96.25 90 ASN A N 1
ATOM 694 C CA . ASN A 1 90 ? 9.914 -0.845 -9.623 1.00 96.25 90 ASN A CA 1
ATOM 695 C C . ASN A 1 90 ? 9.692 0.426 -10.447 1.00 96.25 90 ASN A C 1
ATOM 697 O O . ASN A 1 90 ? 9.510 0.342 -11.665 1.00 96.25 90 ASN A O 1
ATOM 701 N N . ALA A 1 91 ? 9.761 1.604 -9.820 1.00 93.62 91 ALA A N 1
ATOM 702 C CA . ALA A 1 91 ? 9.695 2.883 -10.520 1.00 93.62 91 ALA A CA 1
ATOM 703 C C . ALA A 1 91 ? 10.853 3.036 -11.517 1.00 93.62 91 ALA A C 1
ATOM 705 O O . ALA A 1 91 ? 10.620 3.397 -12.675 1.00 93.62 91 ALA A O 1
ATOM 706 N N . ASP A 1 92 ? 12.073 2.682 -11.114 1.00 92.75 92 ASP A N 1
ATOM 707 C CA . ASP A 1 92 ? 13.247 2.733 -11.987 1.00 92.75 92 ASP A CA 1
ATOM 708 C C . ASP A 1 92 ? 13.139 1.747 -13.153 1.00 92.75 92 ASP A C 1
ATOM 710 O O . ASP A 1 92 ? 13.369 2.122 -14.308 1.00 92.75 92 ASP A O 1
ATOM 714 N N . LYS A 1 93 ? 12.688 0.513 -12.893 1.00 92.62 93 LYS A N 1
ATOM 715 C CA . LYS A 1 93 ? 12.413 -0.482 -13.944 1.00 92.62 93 LYS A CA 1
ATOM 716 C C . LYS A 1 93 ? 11.361 0.018 -14.937 1.00 92.62 93 LYS A C 1
ATOM 718 O O . LYS A 1 93 ? 11.569 -0.070 -16.149 1.00 92.62 93 LYS A O 1
ATOM 723 N N . LYS A 1 94 ? 10.251 0.585 -14.451 1.00 91.44 94 LYS A N 1
ATOM 724 C CA . LYS A 1 94 ? 9.164 1.119 -15.293 1.00 91.44 94 LYS A CA 1
ATOM 725 C C . LYS A 1 94 ? 9.648 2.306 -16.129 1.00 91.44 94 LYS A C 1
ATOM 727 O O . LYS A 1 94 ? 9.335 2.386 -17.317 1.00 91.44 94 LYS A O 1
ATOM 732 N N . LYS A 1 95 ? 10.476 3.182 -15.552 1.00 91.06 95 LYS A N 1
ATOM 733 C CA . LYS A 1 95 ? 11.114 4.300 -16.260 1.00 91.06 95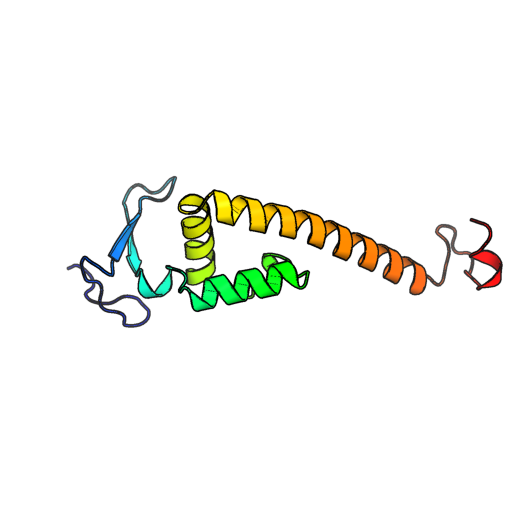 LYS A CA 1
ATOM 734 C C . LYS A 1 95 ? 12.074 3.811 -17.345 1.00 91.06 95 LYS A C 1
ATOM 736 O O . LYS A 1 95 ? 11.996 4.288 -18.476 1.00 91.06 95 LYS A O 1
ATOM 741 N N . ALA A 1 96 ? 12.939 2.845 -17.039 1.00 90.56 96 ALA A N 1
ATOM 742 C CA . ALA A 1 96 ? 13.860 2.252 -18.008 1.00 90.56 96 ALA A CA 1
ATOM 743 C C . ALA A 1 96 ? 13.108 1.582 -19.170 1.00 90.56 96 ALA A C 1
ATOM 745 O O . ALA A 1 96 ? 13.411 1.847 -20.334 1.00 90.56 96 ALA A O 1
ATOM 746 N N . ALA A 1 97 ? 12.067 0.801 -18.867 1.00 89.31 97 ALA A N 1
ATOM 747 C CA . ALA A 1 97 ? 11.203 0.188 -19.873 1.00 89.31 97 ALA A CA 1
ATOM 748 C C . ALA A 1 97 ? 10.482 1.240 -20.736 1.00 89.31 97 ALA A C 1
ATOM 750 O O . ALA A 1 97 ? 10.411 1.093 -21.956 1.00 89.31 97 ALA A O 1
ATOM 751 N N . GLY A 1 98 ? 9.994 2.327 -20.131 1.00 89.31 98 GLY A N 1
ATOM 752 C CA . GLY A 1 98 ? 9.387 3.450 -20.848 1.00 89.31 98 GLY A CA 1
ATOM 753 C C . GLY A 1 98 ? 10.363 4.139 -21.805 1.00 89.31 98 GLY A C 1
ATOM 754 O O . GLY A 1 98 ? 10.015 4.395 -22.957 1.00 89.31 98 GLY A O 1
ATOM 755 N N . MET A 1 99 ? 11.607 4.375 -21.374 1.00 87.44 99 MET A N 1
ATOM 756 C CA . MET A 1 99 ? 12.656 4.932 -22.238 1.00 87.44 99 MET A CA 1
ATOM 757 C C . MET A 1 99 ? 13.016 3.987 -23.389 1.00 87.44 99 MET A C 1
ATOM 759 O O . MET A 1 99 ? 13.167 4.444 -24.522 1.00 87.44 99 MET A O 1
ATOM 763 N N . ALA A 1 100 ? 13.126 2.683 -23.125 1.00 84.38 100 ALA A N 1
ATOM 764 C CA . ALA A 1 100 ? 13.401 1.682 -24.152 1.00 84.38 100 ALA A CA 1
ATOM 765 C C . ALA A 1 100 ? 12.280 1.623 -25.202 1.00 84.38 100 ALA A C 1
ATOM 767 O O . ALA A 1 100 ? 12.560 1.706 -26.397 1.00 84.38 100 ALA A O 1
ATOM 768 N N . ARG A 1 101 ? 11.012 1.585 -24.768 1.00 83.94 101 ARG A N 1
ATOM 769 C CA . ARG A 1 101 ? 9.850 1.651 -25.670 1.00 83.94 101 ARG A CA 1
ATOM 770 C C . ARG A 1 101 ? 9.844 2.939 -26.484 1.00 83.94 101 ARG A C 1
ATOM 772 O O . ARG A 1 101 ? 9.689 2.883 -27.695 1.00 83.94 101 ARG A O 1
ATOM 779 N N . GLY A 1 102 ? 10.093 4.080 -25.842 1.00 83.38 102 GLY A N 1
ATOM 780 C CA . GLY A 1 102 ? 10.177 5.369 -26.523 1.00 83.38 102 GLY A CA 1
ATOM 781 C C . GLY A 1 102 ? 11.254 5.402 -27.609 1.00 83.38 102 GLY A C 1
ATOM 782 O O . GLY A 1 102 ? 11.028 5.984 -28.664 1.00 83.38 102 GLY A O 1
ATOM 783 N N . ARG A 1 103 ? 12.407 4.750 -27.390 1.00 79.69 103 ARG A N 1
ATOM 784 C CA . ARG A 1 103 ? 13.447 4.592 -28.423 1.00 79.69 103 ARG A CA 1
ATOM 785 C C . ARG A 1 103 ? 12.976 3.711 -29.582 1.00 79.69 103 ARG A C 1
ATOM 787 O O . ARG A 1 103 ? 13.228 4.073 -30.721 1.00 79.69 103 ARG A O 1
ATOM 794 N N . GLN A 1 104 ? 12.275 2.613 -29.301 1.00 77.75 104 GLN A N 1
ATOM 795 C CA . GLN A 1 104 ? 11.752 1.699 -30.326 1.00 77.75 104 GLN A CA 1
ATOM 796 C C . GLN A 1 104 ? 10.644 2.327 -31.182 1.00 77.75 104 GLN A C 1
ATOM 798 O O . GLN A 1 104 ? 10.572 2.068 -32.376 1.00 77.75 104 GLN A O 1
ATOM 803 N N . THR A 1 105 ? 9.784 3.163 -30.596 1.00 80.19 105 THR A N 1
ATOM 804 C CA . THR A 1 105 ? 8.674 3.811 -31.319 1.00 80.19 105 THR A CA 1
ATOM 805 C C . THR A 1 105 ? 9.091 5.069 -32.074 1.00 80.19 105 THR A C 1
ATOM 807 O O . THR A 1 105 ? 8.278 5.675 -32.771 1.00 80.19 105 THR A O 1
ATOM 810 N N . ARG A 1 106 ? 10.324 5.539 -31.884 1.00 77.69 106 ARG A N 1
ATOM 811 C CA . ARG A 1 106 ? 10.770 6.811 -32.439 1.00 77.69 106 ARG A CA 1
ATOM 812 C C . ARG A 1 106 ? 11.198 6.623 -33.889 1.00 77.69 106 ARG A C 1
ATOM 814 O O . ARG A 1 106 ? 12.256 6.076 -34.160 1.00 77.69 106 ARG A O 1
ATOM 821 N N . THR A 1 107 ? 10.387 7.146 -34.800 1.00 80.19 107 THR A N 1
ATOM 822 C CA . THR A 1 107 ? 10.645 7.117 -36.247 1.00 80.19 107 THR A CA 1
ATOM 823 C C . THR A 1 107 ? 11.534 8.266 -36.723 1.00 80.19 107 THR A C 1
ATOM 825 O O . THR A 1 107 ? 12.126 8.169 -37.788 1.00 80.19 107 THR A O 1
ATOM 828 N N . HIS A 1 108 ? 11.665 9.343 -35.935 1.00 85.62 108 HIS A N 1
ATOM 829 C CA . HIS A 1 108 ? 12.434 10.534 -36.311 1.00 85.62 108 HIS A CA 1
ATOM 830 C C . HIS A 1 108 ? 13.302 11.075 -35.165 1.00 85.62 108 HIS A C 1
ATOM 832 O O . HIS A 1 108 ? 12.944 11.024 -33.981 1.00 85.62 108 HIS A O 1
ATOM 838 N N . CYS A 1 109 ? 14.460 11.642 -35.498 1.00 83.19 109 CYS A N 1
ATOM 839 C CA . CYS A 1 109 ? 15.337 12.321 -34.556 1.00 83.19 109 CYS A CA 1
ATOM 840 C C . CYS A 1 109 ? 14.729 13.677 -34.122 1.00 83.19 109 CYS A C 1
ATOM 842 O O . CYS A 1 109 ? 13.689 14.103 -34.612 1.00 83.19 109 CYS A O 1
ATOM 844 N N . ARG A 1 110 ? 15.348 14.373 -33.154 1.00 77.75 110 ARG A N 1
ATOM 845 C CA . ARG A 1 110 ? 14.799 15.641 -32.617 1.00 77.75 110 ARG A CA 1
ATOM 846 C C . ARG A 1 110 ? 14.810 16.765 -33.660 1.00 77.75 110 ARG A C 1
ATOM 848 O O . ARG A 1 110 ? 14.090 17.736 -33.493 1.00 77.75 110 ARG A O 1
ATOM 855 N N . GLN A 1 111 ? 15.622 16.615 -34.703 1.00 82.69 111 GLN A N 1
ATOM 856 C CA . GLN A 1 111 ? 15.726 17.529 -35.839 1.00 82.69 111 GLN A CA 1
ATOM 857 C C . GLN A 1 111 ? 14.870 17.081 -37.037 1.00 82.69 111 GLN A C 1
ATOM 859 O O . GLN A 1 111 ? 14.960 17.682 -38.096 1.00 82.69 111 GLN A O 1
ATOM 864 N N . GLY A 1 112 ? 14.045 16.036 -36.887 1.00 80.56 112 GLY A N 1
ATOM 865 C CA . GLY A 1 112 ? 13.135 15.579 -37.940 1.00 80.56 112 GLY A CA 1
ATOM 866 C C . GLY A 1 112 ? 13.744 14.628 -38.974 1.00 80.56 112 GLY A C 1
ATOM 867 O O . GLY A 1 112 ? 13.050 14.267 -39.913 1.00 80.56 112 GLY A O 1
ATOM 868 N N . HIS A 1 113 ? 14.994 14.179 -38.814 1.00 79.94 113 HIS A N 1
ATOM 869 C CA . HIS A 1 113 ? 15.566 13.148 -39.691 1.00 79.94 113 HIS A CA 1
ATOM 870 C C . HIS A 1 113 ? 14.963 11.777 -39.390 1.00 79.94 113 HIS A C 1
ATOM 872 O O . HIS A 1 113 ? 14.843 11.414 -38.218 1.00 79.94 113 HIS A O 1
ATOM 878 N N . GLU A 1 114 ? 14.628 11.012 -40.423 1.00 81.00 114 GLU A N 1
ATOM 879 C CA . GLU A 1 114 ? 14.171 9.630 -40.282 1.00 81.00 114 GLU A CA 1
ATOM 880 C C . GLU A 1 114 ? 15.259 8.766 -39.624 1.00 81.00 114 GLU A C 1
ATOM 882 O O . GLU A 1 114 ? 16.444 8.872 -39.948 1.00 81.00 114 GLU A O 1
ATOM 887 N N . LEU A 1 115 ? 14.864 7.941 -38.655 1.00 74.00 115 LEU A N 1
ATOM 888 C CA . LEU A 1 115 ? 15.768 7.029 -37.965 1.00 74.00 115 LEU A CA 1
ATOM 889 C C . LEU A 1 115 ? 15.669 5.638 -38.596 1.00 74.00 115 LEU A C 1
ATOM 891 O O . LEU A 1 115 ? 14.758 4.871 -38.292 1.00 74.00 115 LEU A O 1
ATOM 895 N N . THR A 1 116 ? 16.631 5.300 -39.452 1.00 71.62 116 THR A N 1
ATOM 896 C CA . THR A 1 116 ? 16.797 3.946 -40.002 1.00 71.62 116 THR A CA 1
ATOM 897 C C . THR A 1 116 ? 17.695 3.094 -39.088 1.00 71.62 116 THR A C 1
ATOM 899 O O . THR A 1 116 ? 18.500 3.657 -38.333 1.00 71.62 116 THR A O 1
ATOM 902 N N . PRO A 1 117 ? 17.634 1.745 -39.144 1.00 67.50 117 PRO A N 1
ATOM 903 C CA . PRO A 1 117 ? 18.500 0.864 -38.346 1.00 67.50 117 PRO A CA 1
ATOM 904 C C . PRO A 1 117 ? 20.001 1.185 -38.459 1.00 67.50 117 PRO A C 1
ATOM 906 O O . PRO A 1 117 ? 20.742 1.030 -37.491 1.00 67.50 117 PRO A O 1
ATOM 909 N N . GLU A 1 118 ? 20.438 1.706 -39.609 1.00 64.50 118 GLU A N 1
ATOM 910 C CA . GLU A 1 118 ? 21.829 2.087 -39.890 1.00 64.50 118 GLU A CA 1
ATOM 911 C C . GLU A 1 118 ? 22.287 3.347 -39.127 1.00 64.50 118 GLU A C 1
ATOM 913 O O . GLU A 1 118 ? 23.473 3.515 -38.846 1.00 64.50 118 GLU A O 1
ATOM 918 N N . THR A 1 119 ? 21.354 4.220 -38.729 1.00 63.28 119 THR A N 1
ATOM 919 C CA . THR A 1 119 ? 21.647 5.469 -37.995 1.00 63.28 119 THR A CA 1
ATOM 920 C C . THR A 1 119 ? 21.611 5.318 -36.471 1.00 63.28 119 THR A C 1
ATOM 922 O O . THR A 1 119 ? 22.163 6.153 -35.756 1.00 63.28 119 THR A O 1
ATOM 925 N N . PHE A 1 120 ? 21.018 4.236 -35.954 1.00 58.34 120 PHE A N 1
ATOM 926 C CA . PHE A 1 120 ? 20.842 4.005 -34.513 1.00 58.34 120 PHE A CA 1
ATOM 927 C C . PHE A 1 120 ? 22.117 3.556 -33.779 1.00 58.34 120 PHE A C 1
ATOM 929 O O . PHE A 1 120 ? 22.233 3.792 -32.580 1.00 58.34 120 PHE A O 1
ATOM 936 N N . ALA A 1 121 ? 23.070 2.914 -34.462 1.00 54.31 121 ALA A N 1
ATOM 937 C CA . ALA A 1 121 ? 24.244 2.300 -33.826 1.00 54.31 121 ALA A CA 1
ATOM 938 C C . ALA A 1 121 ? 25.430 3.260 -33.585 1.00 54.31 121 ALA A C 1
ATOM 940 O O . ALA A 1 121 ? 26.433 2.849 -33.005 1.00 54.31 121 ALA A O 1
ATOM 941 N N . ARG A 1 122 ? 25.351 4.518 -34.046 1.00 48.28 122 ARG A N 1
ATOM 942 C CA . ARG A 1 122 ? 26.471 5.485 -34.010 1.00 48.28 122 ARG A CA 1
ATOM 943 C C . ARG A 1 122 ? 26.251 6.687 -33.076 1.00 48.28 122 ARG A C 1
ATOM 945 O O . ARG A 1 122 ? 27.071 7.601 -33.114 1.00 48.28 122 ARG A O 1
ATOM 952 N N . ALA A 1 123 ? 25.177 6.707 -32.281 1.00 47.16 123 ALA A N 1
ATOM 953 C CA . ALA A 1 123 ? 24.814 7.825 -31.399 1.00 47.16 123 ALA A CA 1
ATOM 954 C C . ALA A 1 123 ? 24.915 7.477 -29.910 1.00 47.16 123 ALA A C 1
ATOM 956 O O . ALA A 1 123 ? 24.501 6.357 -29.533 1.00 47.16 123 ALA A O 1
#

Secondary structure (DSSP, 8-state):
---SB-TTS-B--STTEEEE--TT-SS-EEEEHHHHSPPHHHHHHHHHHHHTT--GGGG---HHHHHHHHHHHHH-HHHHHHHHHHHHHHHHHHHHHHHHHHHHT--B-TTS-B--HHHHTT-